Protein AF-A0A917NNG3-F1 (afdb_monomer)

Radius of gyration: 11.52 Å; Cα contacts (8 Å, |Δi|>4): 31; chains: 1; bounding box: 29×20×28 Å

Secondary structure (DSSP, 8-state):
------TT------HHHHHHTT--TT---EEEEETTEEEEE---

Sequence (44 aa):
MVRKLDELGRIVLPMELRRTMGIEKGDGLEIFVDGEYIILKFDS

Structure (mmCIF, N/CA/C/O backbone):
data_AF-A0A917NNG3-F1
#
_entry.id   AF-A0A917NNG3-F1
#
loop_
_atom_site.group_PDB
_atom_site.id
_atom_site.type_symbol
_atom_site.label_atom_id
_atom_site.label_alt_id
_atom_site.label_comp_id
_atom_site.label_asym_id
_atom_site.label_entity_id
_atom_site.label_seq_id
_atom_site.pdbx_PDB_ins_code
_atom_site.Cartn_x
_atom_site.Cartn_y
_atom_site.Cartn_z
_atom_site.occupancy
_atom_site.B_iso_or_equiv
_atom_site.auth_seq_id
_atom_site.auth_comp_id
_atom_site.auth_asym_id
_atom_site.auth_atom_id
_atom_site.pdbx_PDB_model_num
ATOM 1 N N . MET A 1 1 ? 0.497 11.012 -8.128 1.00 76.81 1 MET A N 1
ATOM 2 C CA . MET A 1 1 ? 1.883 11.132 -7.609 1.00 76.81 1 MET A CA 1
ATOM 3 C C . MET A 1 1 ? 2.577 9.784 -7.746 1.00 76.81 1 MET A C 1
ATOM 5 O O . MET A 1 1 ? 1.875 8.785 -7.714 1.00 76.81 1 MET A O 1
ATOM 9 N N . VAL A 1 2 ? 3.905 9.736 -7.869 1.00 86.12 2 VAL A N 1
ATOM 10 C CA . VAL A 1 2 ? 4.669 8.474 -7.929 1.00 86.12 2 VAL A CA 1
ATOM 11 C C . VAL A 1 2 ? 5.435 8.294 -6.620 1.00 86.12 2 VAL A C 1
ATOM 13 O O . VAL A 1 2 ? 6.116 9.222 -6.178 1.00 86.12 2 VAL A O 1
ATOM 16 N N . ARG A 1 3 ? 5.322 7.121 -5.984 1.00 89.31 3 ARG A N 1
ATOM 17 C CA . ARG A 1 3 ? 6.078 6.775 -4.772 1.00 89.31 3 ARG A CA 1
ATOM 18 C C . ARG A 1 3 ? 7.089 5.686 -5.106 1.00 89.31 3 ARG A C 1
ATOM 20 O O . ARG A 1 3 ? 6.742 4.703 -5.749 1.00 89.31 3 ARG A O 1
ATOM 27 N N . LYS A 1 4 ? 8.334 5.876 -4.671 1.00 92.25 4 LYS A N 1
ATOM 28 C CA . LYS A 1 4 ? 9.358 4.835 -4.773 1.00 92.25 4 LYS A CA 1
ATOM 29 C C . LYS A 1 4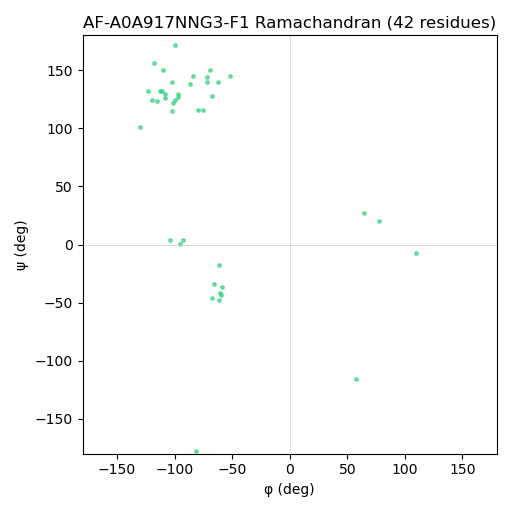 ? 9.064 3.725 -3.766 1.00 92.25 4 LYS A C 1
ATOM 31 O O . LYS A 1 4 ? 8.607 4.012 -2.657 1.00 92.25 4 LYS A O 1
ATOM 36 N N . LEU A 1 5 ? 9.354 2.497 -4.174 1.00 93.69 5 LEU A N 1
ATOM 37 C CA . LEU A 1 5 ? 9.439 1.344 -3.289 1.00 93.69 5 LEU A CA 1
ATOM 38 C C . LEU A 1 5 ? 10.674 1.489 -2.399 1.00 93.69 5 LEU A C 1
ATOM 40 O O . LEU A 1 5 ? 11.666 2.101 -2.805 1.00 93.69 5 LEU A O 1
ATOM 44 N N . ASP A 1 6 ? 10.606 0.940 -1.195 1.00 94.56 6 ASP A N 1
ATOM 45 C CA . ASP A 1 6 ? 11.815 0.708 -0.411 1.00 94.56 6 ASP A CA 1
ATOM 46 C C . ASP A 1 6 ? 12.522 -0.590 -0.839 1.00 94.56 6 ASP A C 1
ATOM 48 O O . ASP A 1 6 ? 12.092 -1.278 -1.766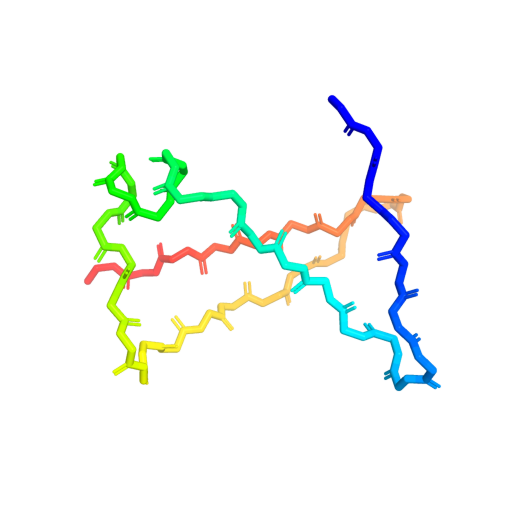 1.00 94.56 6 ASP A O 1
ATOM 52 N N . GLU A 1 7 ? 13.618 -0.929 -0.161 1.00 96.25 7 GLU A N 1
ATOM 53 C CA . GLU A 1 7 ? 14.452 -2.101 -0.469 1.00 96.25 7 GLU A CA 1
ATOM 54 C C . GLU A 1 7 ? 13.715 -3.443 -0.340 1.00 96.25 7 GLU A C 1
ATOM 56 O O . GLU A 1 7 ? 14.163 -4.446 -0.887 1.00 96.25 7 GLU A O 1
ATOM 61 N N . LEU A 1 8 ? 12.580 -3.467 0.362 1.00 96.19 8 LEU A N 1
ATOM 62 C CA . LEU A 1 8 ? 11.766 -4.662 0.577 1.00 96.19 8 LEU A CA 1
ATOM 63 C C . LEU A 1 8 ? 10.503 -4.670 -0.294 1.00 96.19 8 LEU A C 1
ATOM 65 O O . LEU A 1 8 ? 9.668 -5.560 -0.148 1.00 96.19 8 LEU A O 1
ATOM 69 N N . GLY A 1 9 ? 10.333 -3.681 -1.175 1.00 92.88 9 GLY A N 1
ATOM 70 C CA . GLY A 1 9 ? 9.154 -3.574 -2.031 1.00 92.88 9 GLY A CA 1
ATOM 71 C C . GLY A 1 9 ? 7.911 -3.032 -1.319 1.00 92.88 9 GLY A C 1
ATOM 72 O O . GLY A 1 9 ? 6.798 -3.227 -1.804 1.00 92.88 9 GLY A O 1
ATOM 73 N N . ARG A 1 10 ? 8.053 -2.345 -0.179 1.00 93.62 10 ARG A N 1
ATOM 74 C CA . ARG A 1 10 ? 6.912 -1.728 0.517 1.00 93.62 10 ARG A CA 1
ATOM 75 C C . ARG A 1 10 ? 6.595 -0.359 -0.078 1.00 93.62 10 ARG A C 1
ATOM 77 O O . ARG A 1 10 ? 7.492 0.414 -0.425 1.00 93.62 10 ARG A O 1
ATOM 84 N N . ILE A 1 11 ? 5.306 -0.024 -0.120 1.00 92.44 11 ILE A N 1
ATOM 85 C CA . ILE A 1 11 ? 4.811 1.314 -0.466 1.00 92.44 11 ILE A CA 1
ATOM 86 C C . ILE A 1 11 ? 4.213 2.011 0.753 1.00 92.44 11 ILE A C 1
ATOM 88 O O . ILE A 1 11 ? 3.650 1.388 1.650 1.00 92.44 11 ILE A O 1
ATOM 92 N N . VAL A 1 12 ? 4.304 3.340 0.770 1.00 92.25 12 VAL A N 1
ATOM 93 C CA . VAL A 1 12 ? 3.677 4.169 1.804 1.00 92.25 12 VAL A CA 1
ATOM 94 C C . VAL A 1 12 ? 2.413 4.797 1.236 1.00 92.25 12 VAL A C 1
ATOM 96 O O . VAL A 1 12 ? 2.499 5.658 0.360 1.00 92.25 12 VAL A O 1
ATOM 99 N N . LEU A 1 13 ? 1.253 4.420 1.779 1.00 91.69 13 LEU A N 1
ATOM 100 C CA . LEU A 1 13 ? -0.005 5.111 1.493 1.00 91.69 13 LEU A CA 1
ATOM 101 C C . LEU A 1 13 ? 0.032 6.533 2.080 1.00 91.69 13 LEU A C 1
ATOM 103 O O . LEU A 1 13 ? 0.328 6.667 3.278 1.00 91.69 13 LEU A O 1
ATOM 107 N N . PRO A 1 14 ? -0.258 7.578 1.282 1.00 92.69 14 PRO A N 1
ATOM 108 C CA . PRO A 1 14 ? -0.406 8.950 1.758 1.00 92.69 14 PRO A CA 1
ATOM 109 C C . PRO A 1 14 ? -1.390 9.070 2.926 1.00 92.69 14 PRO A C 1
ATOM 111 O O . PRO A 1 14 ? -2.403 8.378 2.969 1.00 92.69 14 PRO A O 1
ATOM 114 N N . MET A 1 15 ? -1.104 9.986 3.856 1.00 92.06 15 MET A N 1
ATOM 115 C CA . MET A 1 15 ? -1.923 10.198 5.059 1.00 92.06 15 MET A CA 1
ATOM 116 C C . MET A 1 15 ? -3.376 10.567 4.730 1.00 92.06 15 MET A C 1
ATOM 118 O O . MET A 1 15 ? -4.288 10.136 5.424 1.00 92.06 15 MET A O 1
ATOM 122 N N . GLU A 1 16 ? -3.591 11.344 3.668 1.00 93.88 16 GLU A N 1
ATOM 123 C CA . GLU A 1 16 ? -4.928 11.739 3.221 1.00 93.88 16 GLU A CA 1
ATOM 124 C C . GLU A 1 16 ? -5.778 10.525 2.833 1.00 93.88 16 GLU A C 1
ATOM 126 O O . GLU A 1 16 ? -6.872 10.373 3.360 1.00 93.88 16 GLU A O 1
ATOM 131 N N . LEU A 1 17 ? -5.237 9.601 2.026 1.00 91.56 17 LEU A N 1
ATOM 132 C CA . LEU A 1 17 ? -5.953 8.378 1.646 1.00 91.56 17 LEU A CA 1
ATOM 133 C C . LEU A 1 17 ? -6.308 7.525 2.862 1.00 91.56 17 LEU A C 1
ATOM 135 O O . LEU A 1 17 ? -7.428 7.036 2.950 1.00 91.56 17 LEU A O 1
ATOM 139 N N . ARG A 1 18 ? -5.388 7.394 3.828 1.00 91.44 18 ARG A N 1
ATOM 140 C CA . ARG A 1 18 ? -5.668 6.655 5.069 1.00 91.44 18 ARG A CA 1
ATOM 141 C C . ARG A 1 18 ? -6.839 7.262 5.833 1.00 91.44 18 ARG A C 1
ATOM 143 O O . ARG A 1 18 ? -7.697 6.525 6.289 1.00 91.44 18 ARG A O 1
ATOM 150 N N . ARG A 1 19 ? -6.898 8.593 5.942 1.00 91.69 19 ARG A N 1
ATOM 151 C CA .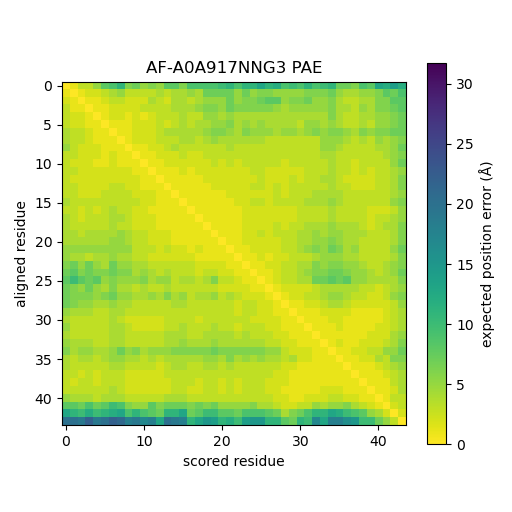 ARG A 1 19 ? -7.998 9.293 6.625 1.00 91.69 19 ARG A CA 1
ATOM 152 C C . ARG A 1 19 ? -9.317 9.150 5.876 1.00 91.69 19 ARG A C 1
ATOM 154 O O . ARG A 1 19 ? -10.325 8.855 6.501 1.00 91.69 19 ARG A O 1
ATOM 161 N N . THR A 1 20 ? -9.306 9.340 4.559 1.00 91.81 20 THR A N 1
ATOM 162 C CA . THR A 1 20 ? -10.515 9.244 3.729 1.00 91.81 20 THR A CA 1
ATOM 163 C C . THR A 1 20 ? -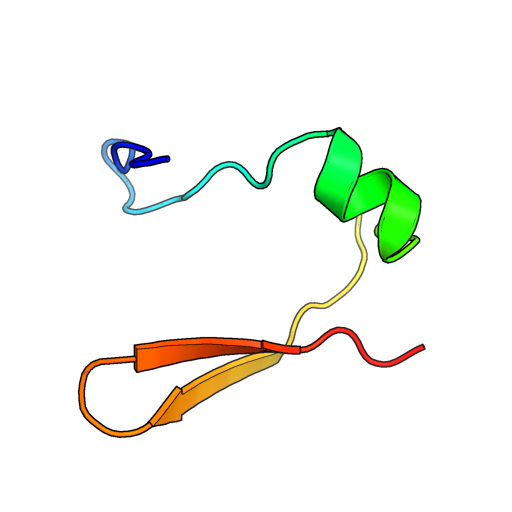11.074 7.824 3.691 1.00 91.81 20 THR A C 1
ATOM 165 O O . THR A 1 20 ? -12.287 7.658 3.638 1.00 91.81 20 THR A O 1
ATOM 168 N N . MET A 1 21 ? -10.209 6.809 3.743 1.00 90.19 21 MET A N 1
ATOM 169 C CA . MET A 1 21 ? -10.601 5.395 3.733 1.00 90.19 21 MET A CA 1
ATOM 170 C C . MET A 1 21 ? -10.717 4.779 5.135 1.00 90.19 21 MET A C 1
ATOM 172 O O . MET A 1 21 ? -10.999 3.595 5.238 1.00 90.19 21 MET A O 1
ATOM 176 N N . GLY A 1 22 ? -10.481 5.546 6.206 1.00 89.19 22 GLY A N 1
ATOM 177 C CA . GLY A 1 22 ? -10.572 5.049 7.584 1.00 89.19 22 GLY A CA 1
ATOM 178 C C . GLY A 1 22 ? -9.552 3.964 7.953 1.00 89.19 22 GLY A C 1
ATOM 179 O O . GLY A 1 22 ? -9.838 3.163 8.829 1.00 89.19 22 GLY A O 1
ATOM 180 N N . ILE A 1 23 ? -8.385 3.925 7.299 1.00 90.88 23 ILE A N 1
ATOM 181 C CA . ILE A 1 23 ? -7.363 2.887 7.518 1.00 90.88 23 ILE A CA 1
ATOM 182 C C . ILE A 1 23 ? -6.554 3.205 8.778 1.00 90.88 23 ILE A C 1
ATOM 184 O O . ILE A 1 23 ? -5.787 4.180 8.813 1.00 90.88 23 ILE A O 1
ATOM 188 N N . GLU A 1 24 ? -6.655 2.333 9.773 1.00 89.69 24 GLU A N 1
ATOM 189 C CA . GLU A 1 24 ? -5.916 2.387 11.023 1.00 89.69 24 GLU A CA 1
ATOM 190 C C . GLU A 1 24 ? -4.698 1.451 11.039 1.00 89.69 24 GLU A C 1
ATOM 192 O O . GLU A 1 24 ? -4.392 0.685 10.119 1.00 89.69 24 GLU A O 1
ATOM 197 N N . LYS A 1 25 ? -3.890 1.583 12.094 1.00 86.38 25 LYS A N 1
ATOM 198 C CA . LYS A 1 25 ? -2.691 0.766 12.257 1.00 86.38 25 LYS A CA 1
ATOM 199 C C . LYS A 1 25 ? -3.095 -0.644 12.685 1.00 86.38 25 LYS A C 1
ATOM 201 O O . LYS A 1 25 ? -3.491 -0.842 13.826 1.00 86.38 25 LYS A O 1
ATOM 206 N N . GLY A 1 26 ? -2.817 -1.616 11.823 1.00 86.00 26 GLY A N 1
ATOM 207 C CA . GLY A 1 26 ? -3.085 -3.031 12.090 1.00 86.00 26 GLY A CA 1
ATOM 208 C C . GLY A 1 26 ? -4.224 -3.594 11.247 1.00 86.00 26 GLY A C 1
ATOM 209 O O . GLY A 1 26 ? -4.392 -4.809 11.236 1.00 86.00 26 GLY A O 1
ATOM 210 N N . ASP A 1 27 ? -4.930 -2.737 10.508 1.00 89.69 27 ASP A N 1
ATOM 211 C CA . ASP A 1 27 ? -5.992 -3.159 9.604 1.00 89.69 27 ASP A CA 1
ATOM 212 C C . ASP A 1 27 ? -5.451 -4.063 8.497 1.00 89.69 27 ASP A C 1
ATOM 214 O O . ASP A 1 27 ? -4.368 -3.842 7.936 1.00 89.69 27 ASP A O 1
ATOM 218 N N . GLY A 1 28 ? -6.229 -5.098 8.189 1.00 89.19 28 GLY A N 1
ATOM 219 C CA . GLY A 1 28 ? -5.985 -5.959 7.045 1.00 89.19 28 GLY A CA 1
ATOM 220 C C . GLY A 1 28 ? -6.300 -5.224 5.745 1.00 89.19 28 GLY A C 1
ATOM 221 O O . GLY A 1 28 ? -7.284 -4.497 5.650 1.00 89.19 28 GLY A O 1
ATOM 222 N N . LEU A 1 29 ? -5.466 -5.433 4.731 1.00 90.06 29 LEU A N 1
ATOM 223 C CA . LEU A 1 29 ? -5.728 -4.980 3.369 1.00 90.06 29 LEU A CA 1
ATOM 224 C C . LEU A 1 29 ? -5.675 -6.182 2.442 1.00 90.06 29 LEU A C 1
ATOM 226 O O . LEU A 1 29 ? -4.719 -6.962 2.479 1.00 90.06 29 LEU A O 1
ATOM 230 N N . GLU A 1 30 ? -6.681 -6.299 1.588 1.00 92.56 30 GLU A N 1
ATOM 231 C CA . GLU A 1 30 ? -6.692 -7.291 0.527 1.00 92.56 30 GLU A CA 1
ATOM 232 C C . GLU A 1 30 ? -5.979 -6.733 -0.704 1.00 92.56 30 GLU A C 1
ATOM 234 O O . GLU A 1 30 ? -6.144 -5.565 -1.075 1.00 92.56 30 GLU A O 1
ATOM 239 N N . ILE A 1 31 ? -5.164 -7.579 -1.332 1.00 94.00 31 ILE A N 1
ATOM 240 C CA . ILE A 1 31 ? -4.386 -7.233 -2.519 1.00 94.00 31 ILE A CA 1
ATOM 241 C C . ILE A 1 31 ? -4.885 -8.084 -3.678 1.00 94.00 31 ILE A C 1
ATOM 243 O O . ILE A 1 31 ? -4.847 -9.312 -3.617 1.00 94.00 31 ILE A O 1
ATOM 247 N N . PHE A 1 32 ? -5.293 -7.418 -4.752 1.00 96.06 32 PHE A N 1
ATOM 248 C CA . PHE A 1 32 ? -5.707 -8.043 -6.001 1.00 96.06 32 PHE A CA 1
ATOM 249 C C . PHE A 1 32 ? -4.792 -7.617 -7.145 1.00 96.06 32 PHE A C 1
ATOM 251 O O . PHE A 1 32 ? -4.174 -6.549 -7.106 1.00 96.06 32 PHE A O 1
ATOM 258 N N . VAL A 1 33 ? -4.741 -8.451 -8.181 1.00 97.06 33 VAL A N 1
ATOM 259 C CA . VAL A 1 33 ? -4.029 -8.174 -9.430 1.00 97.06 33 VAL A CA 1
ATOM 260 C C . VAL A 1 33 ? -5.038 -8.193 -10.569 1.00 97.06 33 VAL A C 1
ATOM 262 O O . VAL A 1 33 ? -5.741 -9.188 -10.745 1.00 97.06 33 VAL A O 1
ATOM 265 N N . ASP A 1 34 ? -5.095 -7.104 -11.330 1.00 96.94 34 ASP A N 1
ATOM 266 C CA . ASP A 1 34 ? -5.919 -6.970 -12.532 1.00 96.94 34 ASP A CA 1
ATOM 267 C C . ASP A 1 34 ? -5.058 -6.435 -13.682 1.00 96.94 34 ASP A C 1
ATOM 269 O O . ASP A 1 34 ? -4.707 -5.254 -13.731 1.00 96.94 34 ASP A O 1
ATOM 273 N N . GLY A 1 35 ? -4.639 -7.333 -14.577 1.00 96.50 35 GLY A N 1
ATOM 274 C CA . GLY A 1 35 ? -3.681 -7.020 -15.636 1.00 96.50 35 GLY A CA 1
ATOM 275 C C . GLY A 1 35 ? -2.362 -6.481 -15.075 1.00 96.50 35 GLY A C 1
ATOM 276 O O . GLY A 1 35 ? -1.643 -7.183 -14.367 1.00 96.50 35 GLY A O 1
ATOM 277 N N . GLU A 1 36 ? -2.050 -5.226 -15.399 1.00 96.81 36 GLU A N 1
ATOM 278 C CA . GLU A 1 36 ? -0.849 -4.522 -14.923 1.00 96.81 36 GLU A CA 1
ATOM 279 C C . GLU A 1 36 ? -1.093 -3.705 -13.640 1.00 96.81 36 GLU A C 1
ATOM 281 O O . GLU A 1 36 ? -0.200 -2.999 -13.165 1.00 96.81 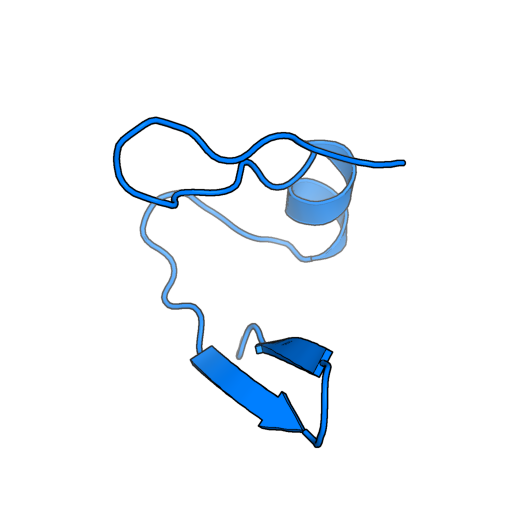36 GLU A O 1
ATOM 286 N N . TYR A 1 37 ? -2.298 -3.781 -13.069 1.00 95.94 37 TYR A N 1
ATOM 287 C CA . TYR A 1 37 ? -2.689 -3.016 -11.893 1.00 95.94 37 TYR A CA 1
ATOM 288 C C . TYR A 1 37 ? -2.674 -3.872 -10.625 1.00 95.94 37 TYR A C 1
ATOM 290 O O . TYR A 1 37 ? -3.137 -5.012 -10.602 1.00 95.94 37 TYR A O 1
ATOM 298 N N . ILE A 1 38 ? -2.189 -3.271 -9.536 1.00 94.81 38 ILE A N 1
ATOM 299 C CA . ILE A 1 38 ? -2.377 -3.772 -8.173 1.00 94.81 38 ILE A CA 1
ATOM 300 C C . ILE A 1 38 ? -3.514 -2.969 -7.547 1.00 94.81 38 ILE A C 1
ATOM 302 O O . ILE A 1 38 ? -3.441 -1.739 -7.477 1.00 94.81 38 ILE A O 1
ATOM 306 N N . ILE A 1 39 ? -4.544 -3.662 -7.073 1.00 94.06 39 ILE A N 1
ATOM 307 C CA . ILE A 1 39 ? -5.703 -3.056 -6.420 1.00 94.06 39 ILE A CA 1
ATOM 308 C C . ILE A 1 39 ? -5.633 -3.385 -4.932 1.00 94.06 39 ILE A C 1
ATOM 310 O O . ILE A 1 39 ? -5.523 -4.548 -4.548 1.00 94.06 39 ILE A O 1
ATOM 314 N N . LEU A 1 40 ? -5.694 -2.348 -4.098 1.00 92.88 40 LEU A N 1
ATOM 315 C CA . LEU A 1 40 ? -5.791 -2.479 -2.648 1.00 92.88 40 LEU A CA 1
ATOM 316 C C . LEU A 1 40 ? -7.240 -2.244 -2.241 1.00 92.88 40 LEU A C 1
ATOM 318 O O . LEU A 1 40 ? -7.786 -1.173 -2.514 1.00 92.88 40 LEU A O 1
ATOM 322 N N . LYS A 1 41 ? -7.849 -3.230 -1.586 1.00 89.38 41 LYS A N 1
ATOM 323 C CA . LYS A 1 41 ? -9.211 -3.133 -1.066 1.00 89.38 41 LYS A CA 1
ATOM 324 C C . LYS A 1 41 ? -9.166 -3.141 0.456 1.00 89.38 41 LYS A C 1
ATOM 326 O O . LYS A 1 41 ? -8.504 -3.983 1.061 1.00 89.38 41 LYS A O 1
ATOM 331 N N . PHE A 1 42 ? -9.880 -2.196 1.053 1.00 83.81 42 PHE A N 1
ATOM 332 C CA . PHE A 1 42 ? -10.218 -2.242 2.467 1.00 83.81 42 PHE A CA 1
ATOM 333 C C . PHE A 1 42 ? -11.635 -2.813 2.568 1.00 83.81 42 PHE A C 1
ATOM 335 O O . PHE A 1 42 ? -12.528 -2.341 1.861 1.00 83.81 42 PHE A O 1
ATOM 342 N N . ASP A 1 43 ? -11.822 -3.851 3.377 1.00 68.75 43 ASP A N 1
ATOM 343 C CA . ASP A 1 43 ? -13.155 -4.244 3.827 1.00 68.75 43 ASP A CA 1
ATOM 344 C C . ASP A 1 43 ? -13.359 -3.632 5.213 1.00 68.75 43 ASP A C 1
ATOM 346 O O . ASP A 1 43 ? -12.474 -3.696 6.068 1.00 68.75 43 ASP A O 1
ATOM 350 N N . SER A 1 44 ? -14.491 -2.944 5.365 1.00 57.97 44 SER A N 1
ATOM 351 C CA . SER A 1 44 ? -14.953 -2.383 6.639 1.00 57.97 44 SER A CA 1
ATOM 352 C C . SER A 1 44 ? -15.572 -3.474 7.500 1.00 57.97 44 SER A C 1
ATOM 354 O O . SER A 1 44 ? -16.274 -4.331 6.915 1.00 57.97 44 SER A O 1
#

pLDDT: mean 90.5, std 7.14, range [57.97, 97.06]

Nearest PDB structures (foldseek):
  1yfb-assembly1_A  TM=9.317E-01  e=6.650E-04  Bacillus subtilis
  2ro4-assembly1_B  TM=8.497E-01  e=2.994E-04  Ba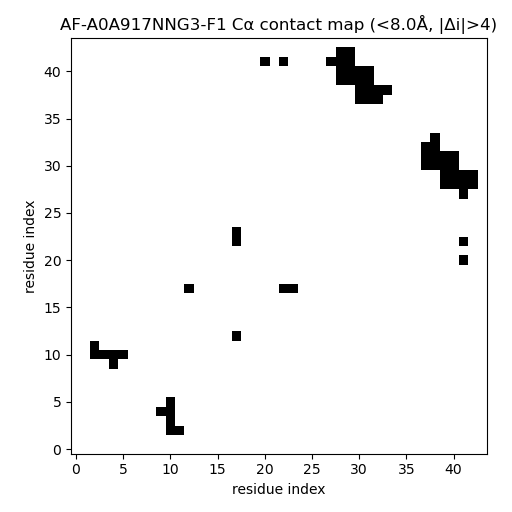cillus subtilis
  2w1t-assembly1_B  TM=9.291E-01  e=5.225E-03  Bacillus subtilis
  1z0r-assembly1_B  TM=8.117E-01  e=1.803E-03  Bacillus subtilis
  2fy9-assembly1_A  TM=7.749E-01  e=2.872E-03  Bacillus subtilis

Foldseek 3Di:
DDFDADPVRDTDDDPVVCVVVVPDPPADWDWDDDPPDIDIDGDD

Mean predicted aligned error: 3.63 Å

Organism: NCBI:txid1003997

Solvent-accessible surface area (backbone atoms only — not comparable to full-atom values): 3177 Å² total; per-residue (Å²): 138,89,80,76,62,51,100,84,69,52,75,82,82,57,70,65,58,32,63,77,68,67,61,59,93,85,64,76,69,49,80,48,78,57,91,96,42,80,46,81,44,76,79,131

InterPro domains:
  IPR007159 SpoVT-AbrB domain [PF04014] (2-41)
  IPR007159 SpoVT-AbrB domain [PS51740] (1-44)
  IPR007159 SpoVT-AbrB domain [SM00966] (3-43)
  IPR007159 SpoVT-AbrB domain [TIGR01439] (3-41)
  IPR037914 SpoVT-AbrB domain superfamily [SSF89447] (1-41)
  IPR052731 Bacillus subtilis Transition State Reg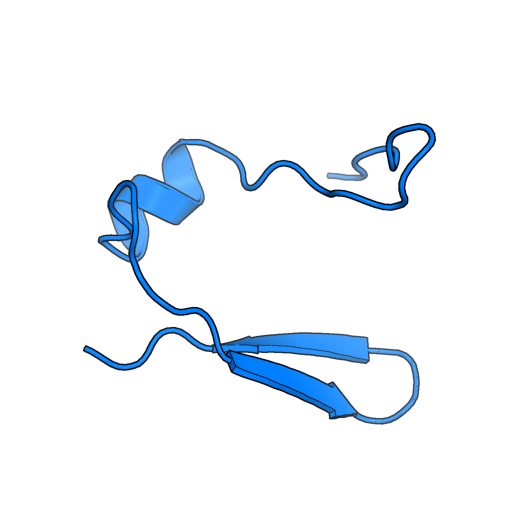ulators [PTHR36432] (1-41)

=== Feature glossary ===
The record interleaves many kinds of information about one protein. Here is each kind framed as the question it answers.

Q: What are the backbone torsion angles?
A: φ (phi) and ψ (psi) are the two rotatable backbone dihedrals per residue: φ is the C(i-1)–N–Cα–C torsion, ψ is the N–Cα–C–N(i+1) torsion, both in degrees on (−180°, 180°]. α-helical residues cluster near (−60°, −45°)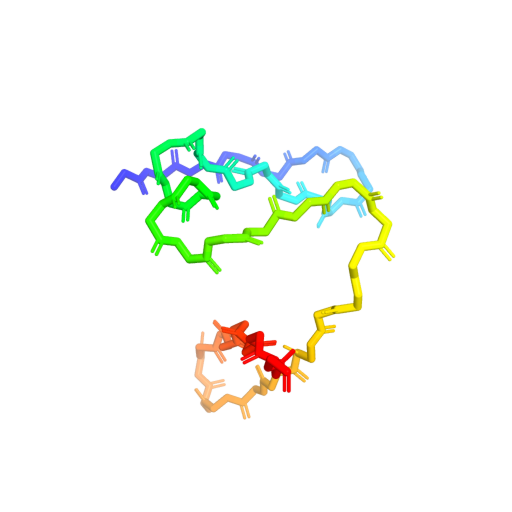; β-strand residues near (−120°, +130°). A Ramachandran plot is simply a scatter of (φ, ψ) for every residue.

Q: What is the amino-acid chain?
A: This is the polypeptide sequence — one letter per residue, N-terminus first. Length ranges from a few dozen residues for small domains to over a thousand for large multi-domain proteins.

Q: How mobile is each atom in the crystal?
A: For experimental (PDB) structures, the B-factor (temperature factor) quantifies the positional spread of each atom in the crystal — a combination of thermal vibration and static disorder — in units of Å². High B-factors mark flexible loops or poorly resolved regions; low B-factors mark the rigid, well-ordered core.

Q: Are the domains correctly placed relative to each other?
A: Predicted Aligned Error (PAE) is an AlphaFold confidence matrix: entry (i, j) is the expected error in the position of residue j, in ångströms, when the prediction is superimposed on the true structure at residue i. Low PAE within a block of residues means that block is internally rigid and well-predicted; high PAE between two blocks means their relative placement is uncertain even if each block individually is confident.

Q: How confident is the AlphaFold model at each residue?
A: pLDDT is the predicted lDDT-Cα score: AlphaFold's confidence that the local environment of each residue (all inter-atomic distances within 15 Å) is correctly placed. It is a per-residue number between 0 and 100, with higher meaning more reliable.

Q: What family and function is it annotated with?
A: Functional annotations link the protein to curated databases. InterPro entries identify conserved domains and families by matching the sequence against member-database signatures (Pfam, PROSITE, CDD, …). Gene Ontology (GO) terms describe molecular function, biological process, and cellular component in a controlled vocabulary. CATH places the structure in a hierarchical fold classification (Class/Architecture/Topology/Homologous-superfamily). The organism is the source species.

Q: How big and how compact is the whole molecule?
A: Three whole-structure scalars: the radius of gyration (RMS distance of Cα from centroid, in Å), the count of Cα–Cα contacts (pairs closer than 8 Å and separated by more than four residues in sequence — i.e. tertiary, not local, contacts), and the bounding-box dimensions. Together they distinguish compact globular folds from extended fibres or disordered chains.

Q: What known structures does this most resemble?
A: The Foldseek neighbor list gives the closest experimentally determined structures in the PDB, ranked by structural alignment. TM-score near 1 means near-identical fold; near 0.3 means only rough topology match. This is how one finds what a novel AlphaFold prediction most resembles in the solved-structure universe.

Q: Which residues are buried vs exposed?
A: SASA measures how much of the protein is reachable by solvent. It is computed by rolling a water-sized probe over the atomic surface and summing the exposed area (Å²). Per-residue SASA distinguishes core (buried, low SASA) from surface (exposed, high SASA) residues; total SASA is a whole-molecule size measure.

Q: Which residues are in helices, strands, or loops?
A: Eight-state secondary structure (DSSP): H is the canonical α-helix, G the tighter 3₁₀-helix, I the wider π-helix; E/B are β-structure, T and S are turns and bends, and '-' is everything else. DSSP derives these from the pattern of main-chain N–H···O=C hydrogen bonds, not from the sequence.

Q: Where is each backbone atom in 3D?
A: Structure coordinates are given as an mmCIF _atom_site loop: one row per atom with element, residue name, chain id, sequence number, and x/y/z position in Å. Only the four main-chain atoms per residue are included here; side chains are omitted to keep the record compact.

Q: What if only a Cα trace is available?
A: Three-state secondary structure (P-SEA) collapses the eight DSSP classes into helix (a), strand (b), and coil (c). P-SEA assigns these from Cα geometry alone — distances and angles — without requiring backbone oxygens, so it works on any Cα trace.

Q: What do the rendered images show?
A: The six renders are orthographic views along the three Cartesian axes in both directions. Representation (cartoon, sticks, or surface) and color scheme (sequence-rainbow or by-chain) vary across proteins so the training set covers all the common visualization conventions.

Q: What does the local fold look like, residue by residue?
A: Foldseek's 3Di representation compresses backbone geometry into a per-residue letter drawn from a learned twenty-state alphabet. It captures the tertiary interaction pattern around each residue — which residues are packed against it in space, regardless of where they are in sequence.

Q: What do the diagnostic plots show?
A: The contact map is a binary N×N matrix image: pixel (i, j) is dark where Cα_i and Cα_j are within 8 Å and |i−j|>4. Because 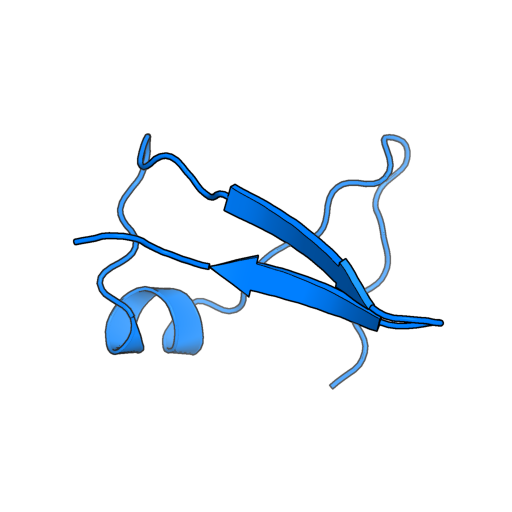the |i−j|>4 filter removes local helical contacts, off-diagonal stripes parallel to the main diagonal indicate parallel β-sheets; stripes perpendicular to it indicate antiparallel β-sheets. The Ramachandran plot scatters every residue's (φ, ψ) pair against the sterically allowed regions. The PAE heatmap renders the predicted-aligned-error matrix.